Protein AF-A0AAD9MNB5-F1 (afdb_monomer)

Nearest PDB structures (foldseek):
  3zo6-assembly1_B  TM=5.758E-01  e=4.917E+00  Alkalihalophilus pseudofirmus OF4
  7tkg-assembly1_5  TM=5.532E-01  e=5.211E+00  Saccharomyces cere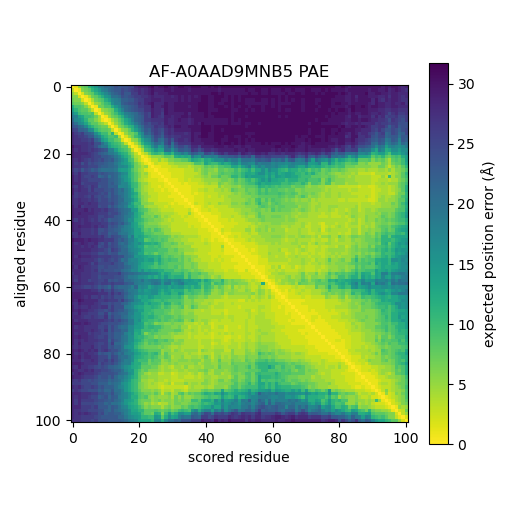visiae
  7aqq-assembly1_f  TM=4.540E-01  e=6.964E+00  Arabidopsis thaliana

Foldseek 3Di:
DDDDDDDDDDDDDDDDDPPVDFDDLCLLVCQCVVLLVVQLVVQLVVLQVVLVVVCVVVVDDPVVSVVSNVVSNVVSVVRSVVVSVVSCVVSVNVSNVVPVD

Sequence (101 aa):
METNNGVGRRPSHGRRGARCAGPPLWFCLACPLVLGMAAPWIFNWGLTTAAELLCEHLKLPDDECLDLWWGAFALALILSLASAIPIVYICKLPSCGNRGH

Secondary structure (DSSP, 8-state):
--------PPP----------PSPHHHHHHHHHHHHHHHHHHHHHHHHHHHHHHHHHHT--HHHHHHHHHHHHHHHHHHHHHTHHHHHHHTTHHHHHTT--

Structure (mmCIF, N/CA/C/O backbone):
data_AF-A0AAD9MNB5-F1
#
_entry.id   AF-A0AAD9MNB5-F1
#
loop_
_atom_site.group_PDB
_atom_site.id
_atom_site.type_symbol
_atom_site.label_atom_id
_atom_site.label_alt_id
_atom_site.label_comp_id
_atom_site.label_asym_id
_atom_site.label_entity_id
_ato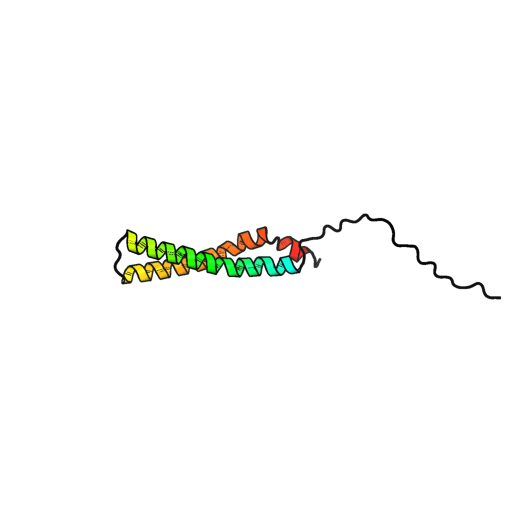m_site.label_seq_id
_atom_site.pdbx_PDB_ins_code
_atom_site.Cartn_x
_atom_site.Cartn_y
_atom_site.Cartn_z
_atom_site.occupancy
_atom_site.B_iso_or_equiv
_atom_site.auth_seq_id
_atom_site.auth_comp_id
_atom_site.auth_asym_id
_atom_site.auth_atom_id
_atom_site.pdbx_PDB_model_num
ATOM 1 N N . MET A 1 1 ? 23.844 -0.609 -75.049 1.00 38.97 1 MET A N 1
ATOM 2 C CA . MET A 1 1 ? 23.544 -1.979 -74.587 1.00 38.97 1 MET A CA 1
ATOM 3 C C . MET A 1 1 ? 23.677 -1.986 -73.075 1.00 38.97 1 MET A C 1
ATOM 5 O O . MET A 1 1 ? 24.788 -1.940 -72.565 1.00 38.97 1 MET A O 1
ATOM 9 N N . GLU A 1 2 ? 22.533 -1.888 -72.396 1.00 42.03 2 GLU A N 1
ATOM 10 C CA . GLU A 1 2 ? 22.379 -1.878 -70.937 1.00 42.03 2 GLU A CA 1
ATOM 11 C C . GLU A 1 2 ? 22.849 -3.178 -70.275 1.00 42.03 2 GLU A C 1
ATOM 13 O O . GLU A 1 2 ? 22.484 -4.270 -70.706 1.00 42.03 2 GLU A O 1
ATOM 18 N N . THR A 1 3 ? 23.538 -3.059 -69.138 1.00 47.66 3 THR A N 1
ATOM 19 C CA . THR A 1 3 ? 23.622 -4.138 -68.145 1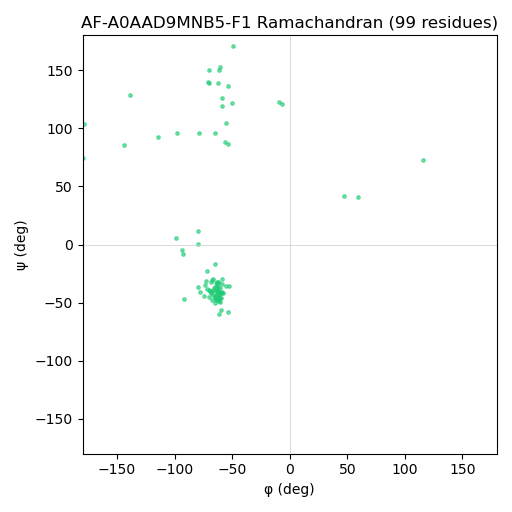.00 47.66 3 THR A CA 1
ATOM 20 C C . THR A 1 3 ? 22.931 -3.700 -66.857 1.00 47.66 3 THR A C 1
ATOM 22 O O . THR A 1 3 ? 23.497 -3.026 -66.002 1.00 47.66 3 THR A O 1
ATOM 25 N N . ASN A 1 4 ? 21.651 -4.067 -66.823 1.00 52.75 4 ASN A N 1
ATOM 26 C CA . ASN A 1 4 ? 20.693 -4.194 -65.731 1.00 52.75 4 ASN A CA 1
ATOM 27 C C . ASN A 1 4 ? 21.203 -4.082 -64.279 1.00 52.75 4 ASN A C 1
ATOM 29 O O . ASN A 1 4 ? 21.955 -4.918 -63.779 1.00 52.75 4 ASN A O 1
ATOM 33 N N . ASN A 1 5 ? 20.608 -3.110 -63.581 1.00 55.44 5 ASN A N 1
ATOM 34 C CA . ASN A 1 5 ? 20.402 -3.082 -62.136 1.00 55.44 5 ASN A CA 1
ATOM 35 C C . ASN A 1 5 ? 19.571 -4.297 -61.691 1.00 55.44 5 ASN A C 1
ATOM 37 O O . ASN A 1 5 ? 18.459 -4.497 -62.173 1.00 55.44 5 ASN A O 1
ATOM 41 N N . GLY A 1 6 ? 20.073 -5.067 -60.726 1.00 52.38 6 GLY A N 1
ATOM 42 C CA . GLY A 1 6 ? 19.375 -6.226 -60.172 1.00 52.38 6 GLY A CA 1
ATOM 43 C C . GLY A 1 6 ? 19.641 -6.380 -58.682 1.00 52.38 6 GLY A C 1
ATOM 44 O O . GLY A 1 6 ? 20.533 -7.111 -58.267 1.00 52.38 6 GLY A O 1
ATOM 45 N N . VAL A 1 7 ? 18.850 -5.670 -57.878 1.00 57.81 7 VAL A N 1
ATOM 46 C CA . VAL A 1 7 ? 18.736 -5.812 -56.422 1.00 57.81 7 VAL A CA 1
ATOM 47 C C . VAL A 1 7 ? 18.391 -7.264 -56.061 1.00 57.81 7 VAL A C 1
ATOM 49 O O . VAL A 1 7 ? 17.249 -7.695 -56.197 1.00 57.81 7 VAL A O 1
ATOM 52 N N . GLY A 1 8 ? 19.374 -8.019 -55.565 1.00 50.03 8 GLY A N 1
ATOM 53 C CA . GLY A 1 8 ? 19.183 -9.344 -54.973 1.00 50.03 8 GLY A CA 1
ATOM 54 C C . GLY A 1 8 ? 19.121 -9.263 -53.447 1.00 50.03 8 GLY A C 1
ATOM 55 O O . GLY A 1 8 ? 20.156 -9.245 -52.782 1.00 50.03 8 GLY A O 1
ATOM 56 N N . ARG A 1 9 ? 17.907 -9.213 -52.880 1.00 54.44 9 ARG A N 1
ATOM 57 C CA . ARG A 1 9 ? 17.663 -9.344 -51.431 1.00 54.44 9 ARG A CA 1
ATOM 58 C C . ARG A 1 9 ? 18.208 -10.690 -50.945 1.00 54.44 9 ARG A C 1
ATOM 60 O O . ARG A 1 9 ? 17.718 -11.733 -51.373 1.00 54.44 9 ARG A O 1
ATOM 67 N N . ARG A 1 10 ? 19.176 -10.685 -50.022 1.00 57.97 10 ARG A N 1
ATOM 68 C CA . ARG A 1 10 ? 19.545 -11.914 -49.307 1.00 57.97 10 ARG A CA 1
ATOM 69 C C . ARG A 1 10 ? 18.438 -12.307 -48.318 1.00 57.97 10 ARG A C 1
ATOM 71 O O . ARG A 1 10 ? 17.886 -11.428 -47.653 1.00 57.97 10 ARG A O 1
ATOM 78 N N . PRO A 1 11 ? 18.129 -13.610 -48.208 1.00 46.12 11 PRO A N 1
ATOM 79 C CA . PRO A 1 11 ? 17.109 -14.124 -47.312 1.00 46.12 11 PRO A CA 1
ATOM 80 C C . PRO A 1 11 ? 17.547 -14.001 -45.851 1.00 46.12 11 PRO A C 1
ATOM 82 O O . PRO A 1 11 ? 18.693 -14.254 -45.477 1.00 46.12 11 PRO A O 1
ATOM 85 N N . SER A 1 12 ? 16.582 -13.619 -45.027 1.00 65.12 12 SER A N 1
ATOM 86 C CA . SER A 1 12 ? 16.610 -13.563 -43.574 1.00 65.12 12 SER A CA 1
ATOM 87 C C . SER A 1 12 ? 16.747 -14.969 -42.976 1.00 65.12 12 SER A C 1
ATOM 89 O O . SER A 1 12 ? 15.762 -15.679 -42.773 1.00 65.12 12 SER A O 1
ATOM 91 N N . HIS A 1 13 ? 17.974 -15.375 -42.648 1.00 49.69 13 HIS A N 1
ATOM 92 C CA . HIS A 1 13 ? 18.240 -16.597 -41.889 1.00 49.69 13 HIS A CA 1
ATOM 93 C C . HIS A 1 13 ? 19.341 -16.403 -40.849 1.00 49.69 13 HIS A C 1
ATOM 95 O O . HIS A 1 13 ? 20.453 -16.000 -41.168 1.00 49.69 13 HIS A O 1
ATOM 101 N N . GLY A 1 14 ? 19.025 -16.790 -39.610 1.00 43.53 14 GLY A N 1
ATOM 102 C CA . GLY A 1 14 ? 20.043 -17.216 -38.651 1.00 43.53 14 GLY A CA 1
ATOM 103 C C . GLY A 1 14 ? 20.196 -16.344 -37.414 1.00 43.53 14 GLY A C 1
ATOM 104 O O . GLY A 1 14 ? 21.193 -15.656 -37.252 1.00 43.53 14 GLY A O 1
ATOM 105 N N . ARG A 1 15 ? 19.208 -16.447 -36.517 1.00 66.31 15 ARG A N 1
ATOM 106 C CA . ARG A 1 15 ? 19.304 -16.300 -35.053 1.00 66.31 15 ARG A CA 1
ATOM 107 C C . ARG A 1 15 ? 20.741 -16.158 -34.511 1.00 66.31 15 ARG A C 1
ATOM 109 O O . ARG A 1 15 ? 21.511 -17.115 -34.579 1.00 66.31 15 ARG A O 1
ATOM 116 N N . ARG A 1 16 ? 21.023 -15.048 -33.823 1.00 52.94 16 ARG A N 1
ATOM 117 C CA . ARG A 1 16 ? 21.621 -15.030 -32.471 1.00 52.94 16 ARG A CA 1
ATOM 118 C C . ARG A 1 16 ? 21.776 -13.592 -31.992 1.00 52.94 16 ARG A C 1
ATOM 120 O O . ARG A 1 16 ? 22.652 -12.852 -32.405 1.00 52.94 16 ARG A O 1
ATOM 127 N N . GLY A 1 17 ? 20.869 -13.234 -31.105 1.00 38.66 17 GLY A N 1
ATOM 128 C CA . GLY A 1 17 ? 20.846 -11.980 -30.389 1.00 38.66 17 GLY A CA 1
ATOM 129 C C . GLY A 1 17 ? 19.627 -12.052 -29.504 1.00 38.66 17 GLY A C 1
ATOM 130 O O . GLY A 1 17 ? 18.594 -11.470 -29.825 1.00 38.66 17 GLY A O 1
ATOM 131 N N . ALA A 1 18 ? 19.715 -12.840 -28.432 1.00 48.22 18 ALA A N 1
ATOM 132 C CA . ALA A 1 18 ? 18.909 -12.559 -27.263 1.00 48.22 18 ALA A CA 1
ATOM 133 C C . ALA A 1 18 ? 19.270 -11.122 -26.873 1.00 48.22 18 ALA A C 1
ATOM 135 O O . ALA A 1 18 ? 20.224 -10.888 -26.139 1.00 48.22 18 ALA A O 1
ATOM 136 N N . ARG A 1 19 ? 18.563 -10.134 -27.444 1.00 48.12 19 ARG A N 1
ATOM 137 C CA . ARG A 1 19 ? 18.433 -8.839 -26.791 1.00 48.12 19 ARG A CA 1
ATOM 138 C C . ARG A 1 19 ? 18.006 -9.220 -25.389 1.00 48.12 19 ARG A C 1
ATOM 140 O O . ARG A 1 19 ? 17.024 -9.949 -25.268 1.00 48.12 19 ARG A O 1
ATOM 147 N N . CYS A 1 20 ? 18.766 -8.822 -24.377 1.00 56.12 20 CYS A N 1
ATOM 148 C CA . CYS A 1 20 ? 18.328 -8.862 -22.993 1.00 56.12 20 CYS A CA 1
ATOM 149 C C . CYS A 1 20 ? 16.992 -8.114 -22.940 1.00 56.12 20 CYS A C 1
ATOM 151 O O . CYS A 1 20 ? 16.938 -6.892 -22.813 1.00 56.12 20 CYS A O 1
ATOM 153 N N . ALA A 1 21 ? 15.903 -8.827 -23.211 1.00 59.62 21 ALA A N 1
ATOM 154 C CA . ALA A 1 21 ? 14.597 -8.253 -23.395 1.00 59.62 21 ALA A CA 1
ATOM 155 C C . ALA A 1 21 ? 14.127 -7.982 -21.980 1.00 59.62 21 ALA A C 1
ATOM 157 O O . ALA A 1 21 ? 13.691 -8.891 -21.282 1.00 59.62 21 ALA A O 1
ATOM 158 N N . GLY A 1 22 ? 14.323 -6.743 -21.523 1.00 62.97 22 GLY A N 1
ATOM 159 C CA . GLY A 1 22 ? 13.797 -6.310 -20.232 1.00 62.97 22 GLY A CA 1
ATOM 160 C C . GLY A 1 22 ? 12.302 -6.653 -20.057 1.00 62.97 22 GLY A C 1
ATOM 161 O O . GLY A 1 22 ? 11.616 -7.050 -21.010 1.00 62.97 22 GLY A O 1
ATOM 162 N N . PRO A 1 23 ? 11.751 -6.471 -18.853 1.00 72.38 23 PRO A N 1
ATOM 163 C CA . PRO A 1 23 ? 10.321 -6.663 -18.621 1.00 72.38 23 PRO A CA 1
ATOM 164 C C . PRO A 1 23 ? 9.501 -5.826 -19.615 1.00 72.38 23 PRO A C 1
ATOM 166 O O . PRO A 1 23 ? 9.886 -4.697 -19.906 1.00 72.38 23 PRO A O 1
ATOM 169 N N . PRO A 1 24 ? 8.427 -6.353 -20.217 1.00 81.31 24 PRO A N 1
ATOM 170 C CA . PRO A 1 24 ? 7.680 -5.634 -21.245 1.00 81.31 24 PRO A CA 1
ATOM 171 C C . PRO A 1 24 ? 7.078 -4.322 -20.714 1.00 81.31 24 PRO A C 1
ATOM 173 O O . PRO A 1 24 ? 6.758 -4.209 -19.536 1.00 81.31 24 PRO A O 1
ATOM 176 N N . LEU A 1 25 ? 6.926 -3.311 -21.574 1.00 79.50 25 LEU A N 1
ATOM 177 C CA . LEU A 1 25 ? 6.564 -1.950 -21.139 1.00 79.50 25 LEU A CA 1
ATOM 178 C C . LEU A 1 25 ? 5.177 -1.885 -20.470 1.00 79.50 25 LEU A C 1
ATOM 180 O O . LEU A 1 25 ? 4.993 -1.142 -19.511 1.00 79.50 25 LEU A O 1
ATOM 184 N N . TRP A 1 26 ? 4.236 -2.736 -20.898 1.00 81.75 26 TRP A N 1
ATOM 185 C CA . TRP A 1 26 ? 2.942 -2.882 -20.223 1.00 81.75 26 TRP A CA 1
ATOM 186 C C . TRP A 1 26 ? 3.091 -3.411 -18.793 1.00 81.75 26 TRP A C 1
ATOM 188 O O . TRP A 1 26 ? 2.357 -2.984 -17.914 1.00 81.75 26 TRP A O 1
ATOM 198 N N . PHE A 1 27 ? 4.057 -4.298 -18.534 1.00 84.94 27 PHE A N 1
ATOM 199 C CA . PHE A 1 27 ? 4.318 -4.821 -17.194 1.00 84.94 27 PHE A CA 1
ATOM 200 C C . PHE A 1 27 ? 4.893 -3.732 -16.286 1.00 84.94 27 PHE A C 1
ATOM 202 O O . PHE A 1 27 ? 4.467 -3.605 -15.144 1.00 84.94 27 PHE A O 1
ATOM 209 N N . CYS A 1 28 ? 5.790 -2.896 -16.816 1.00 83.50 28 CYS A N 1
ATOM 210 C CA . CYS A 1 28 ? 6.367 -1.758 -16.098 1.00 83.50 28 CYS A CA 1
ATOM 211 C C . CYS A 1 28 ? 5.318 -0.743 -15.615 1.00 83.50 28 CYS A C 1
ATOM 213 O O . CYS A 1 28 ? 5.538 -0.087 -14.603 1.00 83.50 28 CYS A O 1
ATOM 215 N N . LEU A 1 29 ? 4.192 -0.617 -16.325 1.00 84.81 29 LEU A N 1
ATOM 216 C CA . LEU A 1 29 ? 3.076 0.255 -15.944 1.00 84.81 29 LEU A CA 1
ATOM 217 C C . LEU A 1 29 ? 2.037 -0.482 -15.094 1.00 84.81 29 LEU A C 1
ATOM 219 O O . LEU A 1 29 ? 1.621 0.016 -14.053 1.00 84.81 29 LEU A O 1
ATOM 223 N N . ALA A 1 30 ? 1.634 -1.682 -15.513 1.00 88.81 30 ALA A N 1
ATOM 224 C CA . ALA A 1 30 ? 0.569 -2.433 -14.860 1.00 88.81 30 ALA A CA 1
ATOM 225 C C . ALA A 1 30 ? 0.972 -2.924 -13.467 1.00 88.81 30 ALA A C 1
ATOM 227 O O . ALA A 1 30 ? 0.169 -2.855 -12.544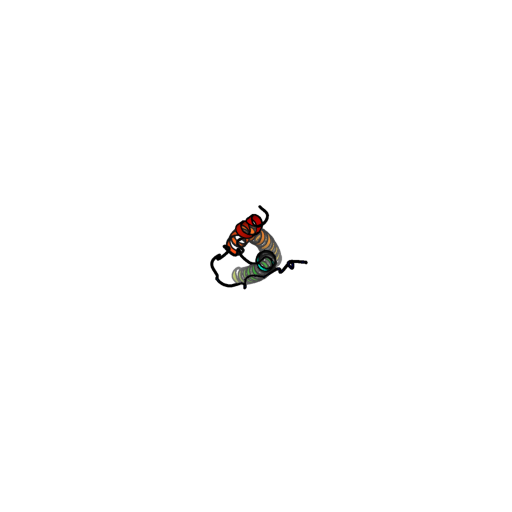 1.00 88.81 30 ALA A O 1
ATOM 228 N N . CYS A 1 31 ? 2.210 -3.392 -13.295 1.00 88.62 31 CYS A N 1
ATOM 229 C CA . CYS A 1 31 ? 2.674 -3.953 -12.031 1.00 88.62 31 CYS A CA 1
ATOM 230 C C . CYS A 1 31 ? 2.595 -2.945 -10.867 1.00 88.62 31 CYS A C 1
ATOM 232 O O . CYS A 1 31 ? 1.884 -3.234 -9.901 1.00 88.62 31 CYS A O 1
ATOM 234 N N . PRO A 1 32 ? 3.226 -1.751 -10.933 1.00 87.44 32 PRO A N 1
ATOM 235 C CA . PRO A 1 32 ? 3.127 -0.787 -9.839 1.00 87.44 32 PRO A CA 1
ATOM 236 C C . PRO A 1 32 ? 1.712 -0.230 -9.662 1.00 87.44 32 PRO A C 1
ATOM 238 O O . PRO A 1 32 ? 1.331 0.078 -8.539 1.00 87.44 32 PRO A O 1
ATOM 241 N N . LEU A 1 33 ? 0.918 -0.133 -10.733 1.00 88.56 33 LEU A N 1
ATOM 242 C CA . LEU A 1 33 ? -0.450 0.383 -10.658 1.00 88.56 33 LEU A CA 1
ATOM 243 C C . LEU A 1 33 ? -1.391 -0.590 -9.935 1.00 88.56 33 LEU A C 1
ATOM 245 O O . LEU A 1 33 ? -2.131 -0.185 -9.042 1.00 88.56 33 LEU A O 1
ATOM 249 N N . VAL A 1 34 ? -1.320 -1.881 -10.269 1.00 89.62 34 VAL A N 1
ATOM 250 C CA . VAL A 1 34 ? -2.125 -2.923 -9.617 1.00 89.62 34 VAL A CA 1
ATOM 251 C C . VAL A 1 34 ? -1.695 -3.102 -8.167 1.00 89.62 34 VAL A C 1
ATOM 253 O O . VAL A 1 34 ? -2.546 -3.102 -7.285 1.00 89.62 34 VAL A O 1
ATOM 256 N N . LEU A 1 35 ? -0.391 -3.209 -7.897 1.00 87.19 35 LEU A N 1
ATOM 257 C CA . LEU A 1 35 ? 0.103 -3.354 -6.526 1.00 87.19 35 LEU A CA 1
ATOM 258 C C . LEU A 1 35 ? -0.165 -2.102 -5.683 1.00 87.19 35 LEU A C 1
ATOM 260 O O . LEU A 1 35 ? -0.531 -2.226 -4.519 1.00 87.19 35 LEU A O 1
ATOM 264 N N . GLY A 1 36 ? -0.043 -0.913 -6.275 1.00 85.62 36 GLY A N 1
ATOM 265 C CA . GLY A 1 36 ? -0.352 0.355 -5.620 1.00 85.62 36 GLY A CA 1
ATOM 266 C C . GLY A 1 36 ? -1.839 0.542 -5.317 1.00 85.62 36 GLY A C 1
ATOM 267 O O . GLY A 1 36 ? -2.162 1.169 -4.317 1.00 85.62 36 GLY A O 1
ATOM 268 N N . MET A 1 37 ? -2.747 -0.022 -6.123 1.00 87.31 37 MET A N 1
ATOM 269 C CA . MET A 1 37 ? -4.182 -0.068 -5.799 1.00 87.31 37 MET A CA 1
ATOM 270 C C . MET A 1 37 ? -4.528 -1.180 -4.804 1.00 87.31 37 MET A C 1
ATOM 272 O O . MET A 1 37 ? -5.384 -0.990 -3.942 1.00 87.31 37 MET A O 1
ATOM 276 N N . ALA A 1 38 ? -3.865 -2.332 -4.901 1.00 89.06 38 ALA A N 1
ATOM 277 C CA . ALA A 1 38 ? -4.123 -3.470 -4.028 1.00 89.06 38 ALA A CA 1
ATOM 278 C C . ALA A 1 38 ? -3.657 -3.211 -2.590 1.00 89.06 38 ALA A C 1
ATOM 280 O O . ALA A 1 38 ? -4.361 -3.578 -1.655 1.00 89.06 38 ALA A O 1
ATOM 281 N N . ALA A 1 39 ? -2.506 -2.559 -2.403 1.00 87.06 39 ALA A N 1
ATOM 282 C CA . ALA A 1 39 ? -1.938 -2.271 -1.089 1.00 87.06 39 ALA A CA 1
ATOM 283 C C . ALA A 1 39 ? -2.909 -1.536 -0.142 1.00 87.06 39 ALA A C 1
ATOM 285 O O . ALA A 1 39 ? -3.223 -2.095 0.910 1.00 87.06 39 ALA A O 1
ATOM 286 N N . PRO A 1 40 ? -3.454 -0.349 -0.477 1.00 83.94 40 PRO A N 1
ATOM 287 C CA . PRO A 1 40 ? -4.373 0.352 0.411 1.00 83.94 40 PRO A CA 1
ATOM 288 C C . PRO A 1 40 ? -5.661 -0.438 0.633 1.00 83.94 40 PRO A C 1
ATOM 290 O O . PRO A 1 40 ? -6.194 -0.394 1.736 1.00 83.94 40 PRO A O 1
ATOM 293 N N . TRP A 1 41 ? -6.139 -1.191 -0.363 1.00 87.94 41 TRP A N 1
ATOM 294 C CA . TRP A 1 41 ? -7.334 -2.019 -0.207 1.00 87.94 41 TRP A CA 1
ATOM 295 C C . TRP A 1 41 ? -7.109 -3.139 0.815 1.00 87.94 41 TRP A C 1
ATOM 297 O O . TRP A 1 41 ? -7.867 -3.254 1.773 1.00 87.94 41 TRP A O 1
ATOM 307 N N . ILE A 1 42 ? -6.017 -3.895 0.671 1.00 90.56 42 ILE A N 1
ATOM 308 C CA . ILE A 1 42 ? -5.642 -4.993 1.573 1.00 90.56 42 ILE A CA 1
ATOM 309 C C . ILE A 1 42 ? -5.364 -4.472 2.983 1.00 90.56 42 ILE A C 1
ATOM 311 O O . ILE A 1 42 ? -5.847 -5.056 3.951 1.00 90.56 42 ILE A O 1
ATOM 315 N N . PHE A 1 43 ? -4.606 -3.380 3.115 1.00 89.56 43 PHE A N 1
ATOM 316 C CA . PHE A 1 43 ? -4.275 -2.832 4.427 1.00 89.56 43 PHE A CA 1
ATOM 317 C C . PHE A 1 43 ? -5.500 -2.276 5.142 1.00 89.56 43 PHE A C 1
ATOM 319 O O . PHE A 1 43 ? -5.663 -2.572 6.319 1.00 89.56 43 PHE A O 1
ATOM 326 N N . ASN A 1 44 ? -6.379 -1.540 4.454 1.00 88.38 44 ASN A N 1
ATOM 327 C CA . ASN A 1 44 ? -7.614 -1.055 5.070 1.00 88.38 44 ASN A CA 1
ATOM 328 C C . ASN A 1 44 ? -8.493 -2.216 5.532 1.00 88.38 44 ASN A C 1
ATOM 330 O O . ASN A 1 44 ? -8.902 -2.237 6.684 1.00 88.38 44 ASN A O 1
ATOM 334 N N . TRP A 1 45 ? -8.720 -3.219 4.682 1.00 90.06 45 TRP A N 1
ATOM 335 C CA . TRP A 1 45 ? -9.531 -4.376 5.065 1.00 90.06 45 TRP A CA 1
ATOM 336 C C . TRP A 1 45 ? -8.935 -5.124 6.263 1.00 90.06 45 TRP A C 1
ATOM 338 O O . TRP A 1 45 ? -9.620 -5.361 7.256 1.00 90.06 45 TRP A O 1
ATOM 348 N N . GLY A 1 46 ? -7.640 -5.441 6.207 1.00 90.38 46 GLY A N 1
ATOM 349 C CA . GLY A 1 46 ? -6.961 -6.168 7.277 1.00 90.38 46 GLY A CA 1
ATOM 350 C C . GLY A 1 46 ? -6.951 -5.398 8.597 1.00 90.38 46 GLY A C 1
ATOM 351 O O . GLY A 1 46 ? -7.280 -5.959 9.637 1.00 90.38 46 GLY A O 1
ATOM 352 N N . LEU A 1 47 ? -6.630 -4.105 8.567 1.00 88.69 47 LEU A N 1
ATOM 353 C CA . LEU A 1 47 ? -6.540 -3.286 9.775 1.00 88.69 47 LEU A CA 1
ATOM 354 C C . LEU A 1 47 ? -7.912 -2.950 10.364 1.00 88.69 47 LEU A C 1
ATOM 356 O O . LEU A 1 47 ? -8.034 -2.944 11.584 1.00 88.69 47 LEU A O 1
ATOM 360 N N . THR A 1 48 ? -8.950 -2.751 9.545 1.00 87.25 48 THR A N 1
ATOM 361 C CA . THR A 1 48 ? -10.325 -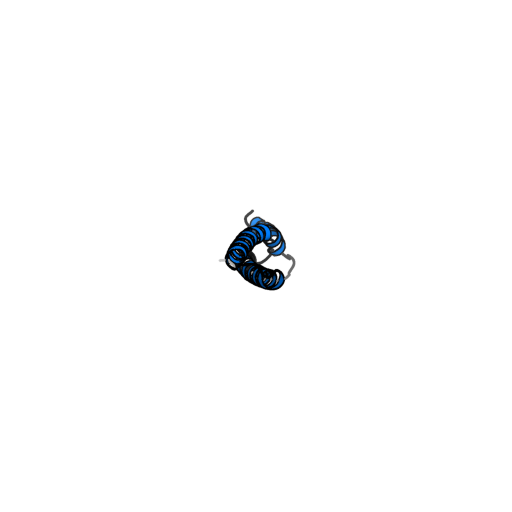2.584 10.041 1.00 87.25 48 THR A CA 1
ATOM 362 C C . THR A 1 48 ? -10.815 -3.850 10.737 1.00 87.25 48 THR A C 1
ATOM 364 O O . THR A 1 48 ? -11.265 -3.770 11.874 1.00 87.25 48 THR A O 1
ATOM 367 N N . THR A 1 49 ? -10.639 -5.028 10.125 1.00 90.25 49 THR A N 1
ATOM 368 C CA . THR A 1 49 ? -11.021 -6.294 10.783 1.00 90.25 49 THR A CA 1
ATOM 369 C C . TH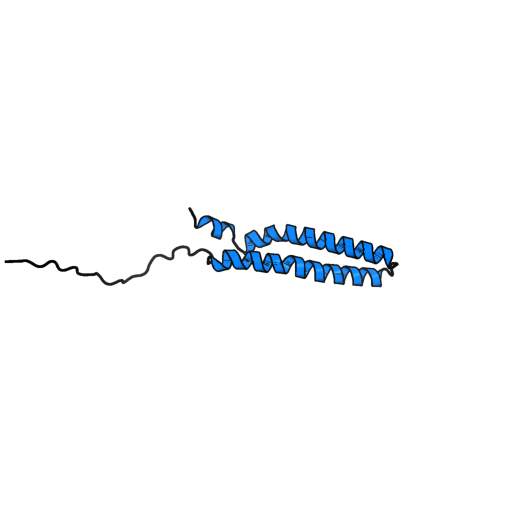R A 1 49 ? -10.228 -6.546 12.065 1.00 90.25 49 THR A C 1
ATOM 371 O O . THR A 1 49 ? -10.783 -7.020 13.053 1.00 90.25 49 THR A O 1
ATOM 374 N N . ALA A 1 50 ? -8.938 -6.195 12.084 1.00 89.50 50 ALA A N 1
ATOM 375 C CA . ALA A 1 50 ? -8.114 -6.305 13.280 1.00 89.50 50 ALA A CA 1
ATOM 376 C C . ALA A 1 50 ? -8.575 -5.345 14.386 1.00 89.50 50 ALA A C 1
ATOM 378 O O . ALA A 1 50 ? -8.574 -5.738 15.549 1.00 89.50 50 ALA A O 1
ATOM 379 N N . ALA A 1 51 ? -8.982 -4.120 14.037 1.00 88.62 51 ALA A N 1
ATOM 380 C CA . ALA A 1 51 ? -9.514 -3.144 14.984 1.00 88.62 51 ALA A CA 1
ATOM 381 C C . ALA A 1 51 ? -10.832 -3.628 15.605 1.00 88.62 51 ALA A C 1
ATOM 383 O O . ALA A 1 51 ? -10.962 -3.602 16.824 1.00 88.62 51 ALA A O 1
ATOM 384 N N . GLU A 1 52 ? -11.758 -4.149 14.797 1.00 86.88 52 GLU A N 1
ATOM 385 C CA . GLU A 1 52 ? -13.027 -4.716 15.277 1.00 86.88 52 GLU A CA 1
ATOM 386 C C . GLU A 1 52 ? -12.797 -5.899 16.229 1.00 86.88 52 GLU A C 1
ATOM 388 O O . GLU A 1 52 ? -13.350 -5.932 17.329 1.00 86.88 52 GLU A O 1
ATOM 393 N N . LEU A 1 53 ? -11.905 -6.824 15.853 1.00 91.00 53 LEU A N 1
ATOM 394 C CA . LEU A 1 53 ? -11.500 -7.945 16.707 1.00 91.00 53 LEU A CA 1
ATOM 395 C C . LEU A 1 53 ? -10.900 -7.470 18.034 1.00 91.00 53 LEU A C 1
ATOM 397 O O . LEU A 1 53 ? -11.181 -8.055 19.080 1.00 91.00 53 LEU A O 1
ATOM 401 N N . LEU A 1 54 ? -10.080 -6.416 18.014 1.00 89.56 54 LEU A N 1
ATOM 402 C CA . LEU A 1 54 ? -9.498 -5.850 19.229 1.00 89.56 54 LEU A CA 1
ATOM 403 C C . LEU A 1 54 ? -10.561 -5.188 20.112 1.00 89.56 54 LEU A C 1
ATOM 405 O O . LEU A 1 54 ? -10.529 -5.379 21.328 1.00 89.56 54 LEU A O 1
ATOM 409 N N . CYS A 1 55 ? -11.507 -4.456 19.518 1.00 90.56 55 CYS A N 1
ATOM 410 C CA . CYS A 1 55 ? -12.596 -3.818 20.251 1.00 90.56 55 CYS A CA 1
ATOM 411 C C . CYS A 1 55 ? -13.482 -4.849 20.960 1.00 90.56 55 CYS A C 1
ATOM 413 O O . CYS A 1 55 ? -13.757 -4.691 22.151 1.00 90.56 55 CYS A O 1
ATOM 415 N N . GLU A 1 56 ? -13.868 -5.938 20.282 1.00 90.50 56 GLU A N 1
ATOM 416 C CA . GLU A 1 56 ? -14.624 -7.024 20.920 1.00 90.50 56 GLU A CA 1
ATOM 417 C C . GLU A 1 56 ? -13.816 -7.711 22.026 1.00 90.50 56 GLU A C 1
ATOM 419 O O . GLU A 1 56 ? -14.355 -8.019 23.092 1.00 90.50 56 GLU A O 1
ATOM 424 N N . HIS A 1 57 ? -12.519 -7.943 21.799 1.00 93.06 57 HIS A N 1
ATOM 425 C CA . HIS A 1 57 ? -11.697 -8.704 22.735 1.00 93.06 57 HIS A CA 1
ATOM 426 C C . HIS A 1 57 ? -11.393 -7.937 24.026 1.00 93.06 57 HIS A C 1
ATOM 428 O O . HIS A 1 57 ? -11.396 -8.527 25.108 1.00 93.06 57 HIS A O 1
ATOM 434 N N . LEU A 1 58 ? -11.157 -6.628 23.930 1.00 89.12 58 LEU A N 1
ATOM 435 C CA . LEU A 1 58 ? -10.886 -5.774 25.086 1.00 89.12 58 LEU A CA 1
ATOM 436 C C . LEU A 1 58 ? -12.149 -5.100 25.648 1.00 89.12 58 LEU A C 1
ATOM 438 O O . LEU A 1 58 ? -12.069 -4.482 26.709 1.00 89.12 58 LEU A O 1
ATOM 442 N N . LYS A 1 59 ? -13.315 -5.268 25.004 1.00 89.69 59 LYS A N 1
ATOM 443 C CA . LYS A 1 59 ? -14.610 -4.772 25.495 1.00 89.69 59 LYS A CA 1
ATOM 444 C C . LYS A 1 59 ? -14.618 -3.246 25.686 1.00 89.69 59 LYS A C 1
ATOM 446 O O . LYS A 1 59 ? -15.126 -2.746 26.690 1.00 89.69 59 LYS A O 1
ATOM 451 N N . LEU A 1 60 ? -14.002 -2.529 24.741 1.00 87.25 60 LEU A N 1
ATOM 452 C CA . LEU A 1 60 ? -13.863 -1.074 24.819 1.00 87.25 60 LEU A CA 1
ATOM 453 C C . LEU A 1 60 ? -15.216 -0.373 24.630 1.00 87.25 60 LEU A C 1
ATOM 455 O O . LEU A 1 60 ? -16.073 -0.884 23.904 1.00 87.25 60 LEU A O 1
ATOM 459 N N . PRO A 1 61 ? -15.396 0.808 25.245 1.00 88.62 61 PRO A N 1
ATOM 460 C CA . PRO A 1 61 ? -16.470 1.724 24.883 1.00 88.62 61 PRO A CA 1
ATOM 461 C C . PRO A 1 61 ? -1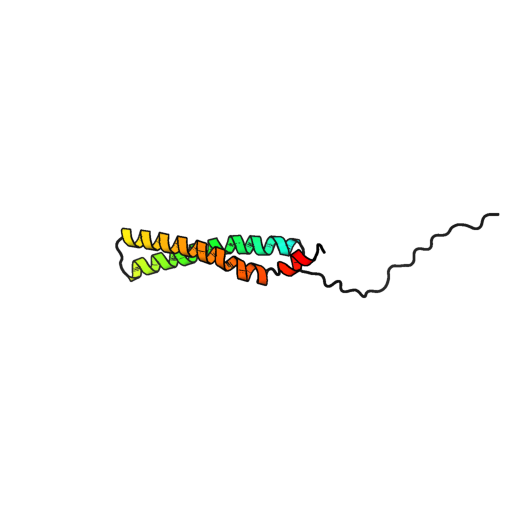6.348 2.177 23.417 1.00 88.62 61 PRO A C 1
ATOM 463 O O . PRO A 1 61 ? -15.252 2.232 22.851 1.00 88.62 61 PRO A O 1
ATOM 466 N N . ASP A 1 62 ? -17.488 2.519 22.810 1.00 87.69 62 ASP A N 1
ATOM 467 C CA . ASP A 1 62 ? -17.594 2.875 21.388 1.00 87.69 62 ASP A CA 1
ATOM 468 C C . ASP A 1 62 ? -16.658 4.026 20.981 1.00 87.69 62 ASP A C 1
ATOM 470 O O . ASP A 1 62 ? -16.086 4.004 19.890 1.00 87.69 62 ASP A O 1
ATOM 474 N N . ASP A 1 63 ? -16.457 5.001 21.872 1.00 89.81 63 ASP A N 1
ATOM 475 C CA . ASP A 1 63 ? -15.629 6.187 21.627 1.00 89.81 63 ASP A CA 1
ATOM 476 C C . ASP A 1 63 ? -14.164 5.802 21.359 1.00 89.81 63 ASP A C 1
ATOM 478 O O . ASP A 1 63 ? -13.561 6.220 20.370 1.00 89.81 63 ASP A O 1
ATOM 482 N N . GLU A 1 64 ? -13.608 4.938 22.211 1.00 89.69 64 GLU A N 1
ATOM 483 C CA . GLU A 1 64 ? -12.223 4.479 22.097 1.00 89.69 64 GLU A CA 1
ATOM 484 C C . GLU A 1 64 ? -12.045 3.505 20.926 1.00 89.69 64 GLU A C 1
ATOM 486 O O . GLU A 1 64 ? -10.987 3.473 20.291 1.00 89.69 64 GLU A O 1
ATOM 491 N N . CYS A 1 65 ? -13.081 2.727 20.595 1.00 90.56 65 CYS A N 1
ATOM 492 C CA . CYS A 1 65 ? -13.055 1.868 19.414 1.00 90.56 65 CYS A CA 1
ATOM 493 C C . CYS A 1 65 ? -12.985 2.692 18.117 1.00 90.56 65 CYS A C 1
ATOM 495 O O . CYS A 1 65 ? -12.274 2.327 17.176 1.00 90.56 65 CYS A O 1
ATOM 497 N N . LEU A 1 66 ? -13.668 3.838 18.076 1.00 89.19 66 LEU A N 1
ATOM 498 C CA . LEU A 1 66 ? -13.645 4.755 16.938 1.00 89.19 66 LEU A CA 1
ATOM 499 C C . LEU A 1 66 ? -12.258 5.403 16.768 1.00 89.19 66 LEU A C 1
ATOM 501 O O . LEU A 1 66 ? -11.749 5.480 15.646 1.00 89.19 66 LEU A O 1
ATOM 505 N N . ASP A 1 67 ? -11.598 5.780 17.866 1.00 90.62 67 ASP A N 1
ATOM 506 C CA . ASP A 1 67 ? -10.201 6.238 17.843 1.00 90.62 67 ASP A CA 1
ATOM 507 C C . ASP A 1 67 ? -9.241 5.142 17.354 1.00 90.62 67 ASP A C 1
ATOM 509 O O . ASP A 1 67 ? -8.348 5.404 16.538 1.00 90.62 67 ASP A O 1
ATOM 513 N N . LEU A 1 68 ? -9.444 3.894 17.788 1.00 89.62 68 LEU A N 1
ATOM 514 C CA . LEU A 1 68 ? -8.650 2.753 17.331 1.00 89.62 68 LEU A CA 1
ATOM 515 C C . LEU A 1 68 ? -8.828 2.511 15.826 1.00 89.62 68 LEU A C 1
ATOM 517 O O . LEU A 1 68 ? -7.852 2.244 15.121 1.00 89.62 68 LEU A O 1
ATOM 521 N N . TRP A 1 69 ? -10.053 2.657 15.322 1.00 89.38 69 TRP A N 1
ATOM 522 C CA . TRP A 1 69 ? -10.362 2.560 13.899 1.00 89.38 69 TRP A CA 1
ATOM 523 C C . TRP A 1 69 ? -9.651 3.649 13.081 1.00 89.38 69 TRP A C 1
ATOM 525 O O . TRP A 1 69 ? -9.022 3.343 12.064 1.00 89.38 69 TRP A O 1
ATOM 535 N N . TRP A 1 70 ? -9.649 4.904 13.546 1.00 88.62 70 TRP A N 1
ATOM 536 C CA . TRP A 1 70 ? -8.873 5.981 12.913 1.00 88.62 70 TRP A CA 1
ATOM 537 C C . TRP A 1 70 ? -7.368 5.720 12.953 1.00 88.62 70 TRP A C 1
ATOM 539 O O . TRP A 1 70 ? -6.670 5.960 11.963 1.00 88.62 70 TRP A O 1
ATOM 549 N N . GLY A 1 71 ? -6.863 5.199 14.072 1.00 90.94 71 GLY A N 1
ATOM 550 C CA . GLY A 1 71 ? -5.468 4.793 14.211 1.00 90.94 71 GLY A CA 1
ATOM 551 C C . GLY A 1 71 ? -5.091 3.711 13.199 1.00 90.94 71 GLY A C 1
ATOM 552 O O . GLY A 1 71 ? -4.084 3.837 12.502 1.00 90.94 71 GLY A O 1
ATOM 553 N N . ALA A 1 72 ? -5.936 2.691 13.057 1.00 90.50 72 ALA A N 1
ATOM 554 C CA . ALA A 1 72 ? -5.790 1.613 12.086 1.00 90.50 72 ALA A CA 1
ATOM 555 C C . ALA A 1 72 ? -5.795 2.143 10.639 1.00 90.50 72 ALA A C 1
ATOM 557 O O . ALA A 1 72 ? -4.947 1.751 9.834 1.00 90.50 72 ALA A O 1
ATOM 558 N N . PHE A 1 73 ? -6.671 3.100 10.324 1.00 88.56 73 PHE A N 1
ATOM 559 C CA . PHE A 1 73 ? -6.723 3.760 9.018 1.00 88.56 73 PHE A CA 1
ATOM 560 C C . PHE A 1 73 ? -5.443 4.552 8.708 1.00 88.56 73 PHE A C 1
ATOM 562 O O . PHE A 1 73 ? -4.854 4.415 7.633 1.00 88.56 73 PHE A O 1
ATOM 569 N N . ALA A 1 74 ? -4.960 5.347 9.664 1.00 90.69 74 ALA A N 1
ATOM 570 C CA . ALA A 1 74 ? -3.710 6.086 9.515 1.00 90.69 74 ALA A CA 1
ATOM 571 C C . ALA A 1 74 ? -2.515 5.138 9.304 1.00 90.69 74 ALA A C 1
ATOM 573 O O . ALA A 1 74 ? -1.679 5.366 8.424 1.00 90.69 74 ALA A O 1
ATOM 574 N N . LEU A 1 75 ? -2.465 4.032 10.052 1.00 89.50 75 LEU A N 1
ATOM 575 C CA . LEU A 1 75 ? -1.456 2.984 9.892 1.00 89.50 75 LEU A CA 1
ATOM 576 C C . LEU A 1 75 ? -1.524 2.337 8.504 1.00 89.50 75 LEU A C 1
ATOM 578 O O . LEU A 1 75 ? -0.481 2.120 7.885 1.00 89.50 75 LEU A O 1
ATOM 582 N N . ALA A 1 76 ? -2.730 2.092 7.982 1.00 88.56 76 ALA A N 1
ATOM 583 C CA . ALA A 1 76 ? -2.935 1.543 6.644 1.00 88.56 76 ALA A CA 1
ATOM 584 C C . ALA A 1 76 ? -2.334 2.448 5.559 1.00 88.56 76 ALA A C 1
ATOM 586 O O . ALA A 1 76 ? -1.674 1.956 4.642 1.00 88.56 76 ALA A O 1
ATOM 587 N N . LEU A 1 77 ? -2.497 3.770 5.678 1.00 86.00 77 LEU A N 1
ATOM 588 C CA . LEU A 1 77 ? -1.909 4.735 4.744 1.00 86.00 77 LEU A CA 1
ATOM 589 C C . LEU A 1 77 ? -0.378 4.725 4.795 1.00 86.00 77 LEU A C 1
ATOM 591 O O . LEU A 1 77 ? 0.275 4.705 3.749 1.00 86.00 77 LEU A O 1
ATOM 595 N N . ILE A 1 78 ? 0.204 4.689 5.995 1.00 89.81 78 ILE A N 1
ATOM 596 C CA . ILE A 1 78 ? 1.662 4.646 6.171 1.00 89.81 78 ILE A CA 1
ATOM 597 C C . ILE A 1 78 ? 2.232 3.345 5.598 1.00 89.81 78 ILE A C 1
ATOM 599 O O . ILE A 1 78 ? 3.202 3.378 4.839 1.00 89.81 78 ILE A O 1
ATOM 603 N N . LEU A 1 79 ? 1.614 2.203 5.905 1.00 87.62 79 LEU A N 1
ATOM 604 C CA . LEU A 1 79 ? 2.012 0.899 5.371 1.00 87.62 79 LEU A CA 1
ATOM 605 C C . LEU A 1 79 ? 1.852 0.837 3.849 1.00 87.62 79 LEU A C 1
ATOM 607 O O . LEU A 1 79 ? 2.710 0.279 3.162 1.00 87.62 79 LEU A O 1
ATOM 611 N N . SER A 1 80 ? 0.815 1.476 3.305 1.00 85.94 80 SER A N 1
ATOM 612 C CA . SER A 1 80 ? 0.636 1.620 1.862 1.00 85.94 80 SER A CA 1
ATOM 613 C C . SER A 1 80 ? 1.788 2.403 1.229 1.00 85.94 80 SER A C 1
ATOM 615 O O . SER A 1 80 ? 2.332 1.955 0.219 1.00 85.94 80 SER A O 1
ATOM 617 N N . LEU A 1 81 ? 2.226 3.520 1.821 1.00 85.88 81 LEU A N 1
ATOM 618 C CA . LEU A 1 81 ? 3.411 4.246 1.344 1.00 85.88 81 LEU A CA 1
ATOM 619 C C . LEU A 1 81 ? 4.685 3.402 1.471 1.00 85.88 81 LEU A C 1
ATOM 621 O O . LEU A 1 81 ? 5.480 3.342 0.535 1.00 85.88 81 LEU A O 1
ATOM 625 N N . ALA A 1 82 ? 4.869 2.713 2.597 1.00 87.44 82 ALA A N 1
ATOM 626 C CA . ALA A 1 82 ? 6.026 1.851 2.824 1.00 87.44 82 ALA A CA 1
ATOM 627 C C . ALA A 1 82 ? 6.098 0.701 1.804 1.00 87.44 82 ALA A C 1
ATOM 629 O O . ALA A 1 82 ? 7.188 0.320 1.372 1.00 87.44 82 ALA A O 1
ATOM 630 N N . SER A 1 83 ? 4.945 0.198 1.349 1.00 86.19 83 SER A N 1
ATOM 631 C CA . SER A 1 83 ? 4.858 -0.845 0.323 1.00 86.19 83 SER A CA 1
ATOM 632 C C . SER A 1 83 ? 5.383 -0.403 -1.048 1.00 86.19 83 SER A C 1
ATOM 634 O O . SER A 1 83 ? 5.751 -1.251 -1.860 1.00 86.19 83 SER A O 1
ATOM 636 N N . ALA A 1 84 ? 5.534 0.902 -1.302 1.00 83.25 84 ALA A N 1
ATOM 637 C CA . ALA A 1 84 ? 6.135 1.392 -2.541 1.00 83.25 84 ALA A CA 1
ATOM 638 C C . ALA A 1 84 ? 7.566 0.862 -2.742 1.00 83.25 84 ALA A C 1
ATOM 640 O O . ALA A 1 84 ? 7.963 0.567 -3.868 1.00 83.25 84 ALA A O 1
ATOM 641 N N . ILE A 1 85 ? 8.326 0.673 -1.657 1.00 85.81 85 ILE A N 1
ATOM 642 C CA . ILE A 1 85 ? 9.703 0.168 -1.711 1.00 85.81 85 ILE A CA 1
ATOM 643 C C . ILE A 1 85 ? 9.746 -1.247 -2.314 1.00 85.81 85 ILE A C 1
ATOM 645 O O . ILE A 1 85 ? 10.372 -1.415 -3.363 1.00 85.81 85 ILE A O 1
ATOM 649 N N . PRO A 1 86 ? 9.085 -2.274 -1.739 1.00 84.44 86 PRO A N 1
ATOM 650 C CA . PRO A 1 86 ? 9.088 -3.608 -2.330 1.00 84.44 86 PRO A CA 1
ATOM 651 C C . PRO A 1 86 ? 8.434 -3.645 -3.716 1.00 84.44 86 PRO A C 1
ATOM 653 O O . PRO A 1 86 ? 8.906 -4.396 -4.568 1.00 84.44 86 PRO A O 1
ATOM 656 N N . ILE A 1 87 ? 7.421 -2.812 -3.992 1.00 85.31 87 ILE A N 1
ATOM 657 C CA . ILE A 1 87 ? 6.803 -2.714 -5.326 1.00 85.31 87 ILE A CA 1
ATOM 658 C C . ILE A 1 87 ? 7.848 -2.336 -6.384 1.00 85.31 87 ILE A C 1
ATOM 660 O O . ILE A 1 87 ? 7.884 -2.948 -7.452 1.00 85.31 87 ILE A O 1
ATOM 664 N N . VAL A 1 88 ? 8.753 -1.399 -6.083 1.00 84.38 88 VAL A N 1
ATOM 665 C CA . VAL A 1 88 ? 9.831 -0.990 -7.001 1.00 84.38 88 VAL A CA 1
ATOM 666 C C . VAL A 1 88 ? 10.754 -2.155 -7.365 1.00 84.38 88 VAL A C 1
ATOM 668 O O . VAL A 1 88 ? 11.106 -2.322 -8.540 1.00 84.38 88 VAL A O 1
ATOM 671 N N . TYR A 1 89 ? 11.103 -2.990 -6.386 1.00 85.25 89 TYR A N 1
ATOM 672 C CA . TYR A 1 89 ? 11.965 -4.154 -6.594 1.00 85.25 89 TYR A CA 1
ATOM 673 C C . T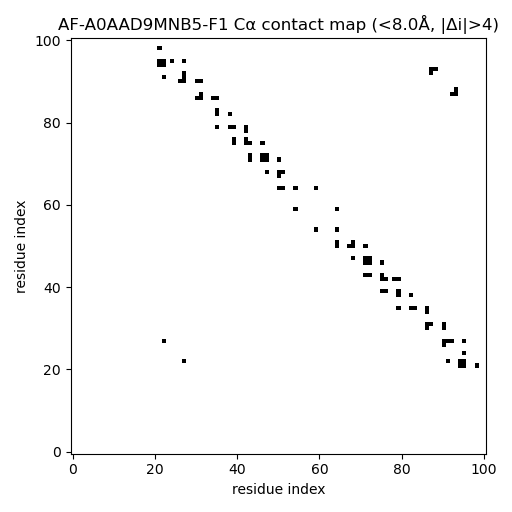YR A 1 89 ? 11.240 -5.303 -7.307 1.00 85.25 89 TYR A C 1
ATOM 675 O O . TYR A 1 89 ? 11.784 -5.864 -8.261 1.00 85.25 89 TYR A O 1
ATOM 683 N N . ILE A 1 90 ? 10.007 -5.623 -6.903 1.00 86.81 90 ILE A N 1
ATOM 684 C CA . ILE A 1 90 ? 9.195 -6.705 -7.485 1.00 86.81 90 ILE A CA 1
ATOM 685 C C . ILE A 1 90 ? 8.850 -6.395 -8.944 1.00 86.81 90 ILE A C 1
ATOM 687 O O . ILE A 1 90 ? 9.028 -7.239 -9.822 1.00 86.81 90 ILE A O 1
ATOM 691 N N . CYS A 1 91 ? 8.425 -5.165 -9.226 1.00 85.00 91 CYS A N 1
ATOM 692 C CA . CYS A 1 91 ? 8.063 -4.738 -10.574 1.00 85.00 91 CYS A CA 1
ATOM 693 C C . CYS A 1 91 ? 9.272 -4.395 -11.456 1.00 85.00 91 CYS A C 1
ATOM 695 O O . CYS A 1 91 ? 9.091 -4.022 -12.615 1.00 85.00 91 CYS A O 1
ATOM 697 N N . LYS A 1 92 ? 10.504 -4.517 -10.937 1.00 83.31 92 LYS A N 1
ATOM 698 C CA . LYS A 1 92 ? 11.757 -4.198 -11.640 1.00 83.31 92 LYS A CA 1
ATOM 699 C C . LYS A 1 92 ? 11.728 -2.841 -12.353 1.00 83.31 92 LYS A C 1
ATOM 701 O O . LYS A 1 92 ? 12.259 -2.706 -13.458 1.00 83.31 92 LYS A O 1
ATOM 706 N N . LEU A 1 93 ? 11.169 -1.818 -11.699 1.00 77.62 93 LEU A N 1
ATOM 707 C CA . LEU A 1 93 ? 11.137 -0.452 -12.237 1.00 77.62 93 LEU A CA 1
ATOM 708 C C . LEU A 1 93 ? 12.519 0.080 -12.676 1.00 77.62 93 LEU A C 1
ATOM 710 O O . LEU A 1 93 ? 12.574 0.724 -13.726 1.00 77.62 93 L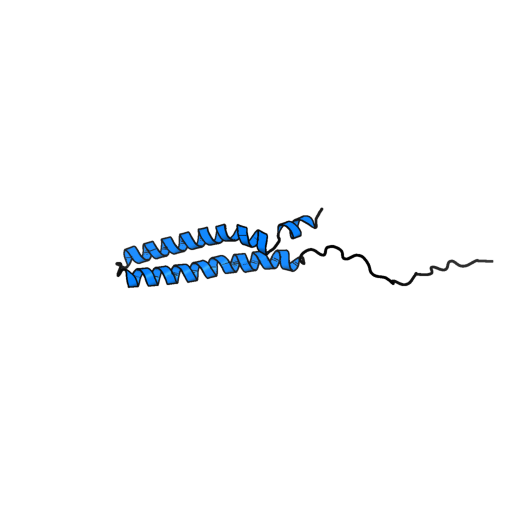EU A O 1
ATOM 714 N N . PRO A 1 94 ? 13.647 -0.234 -12.001 1.00 77.44 94 PRO A N 1
ATOM 715 C CA . PRO A 1 94 ? 14.971 0.186 -12.471 1.00 77.44 94 PRO A CA 1
ATOM 716 C C . PRO A 1 94 ? 15.322 -0.359 -13.865 1.00 77.44 94 PRO A C 1
ATOM 718 O O . PRO A 1 94 ? 15.891 0.346 -14.694 1.00 77.44 94 PRO A O 1
ATOM 721 N N . SER A 1 95 ? 14.927 -1.601 -14.170 1.00 76.44 95 SER A N 1
ATOM 722 C CA . SER A 1 95 ? 15.119 -2.204 -15.496 1.00 76.44 95 SER A CA 1
ATOM 723 C C . SER A 1 95 ? 14.189 -1.610 -16.560 1.00 76.44 95 SER A C 1
ATOM 725 O O . SER A 1 95 ? 14.491 -1.693 -17.749 1.00 76.44 95 SER A O 1
ATOM 727 N N . CYS A 1 96 ? 13.066 -1.019 -16.146 1.00 76.12 96 CYS A N 1
ATOM 728 C CA . CYS A 1 96 ? 12.141 -0.309 -17.024 1.00 76.12 96 CYS A CA 1
ATOM 729 C C . CYS A 1 96 ? 12.656 1.092 -17.389 1.00 76.12 96 CYS A C 1
ATOM 731 O O . CYS A 1 96 ? 12.562 1.479 -18.552 1.00 76.12 96 CYS A O 1
ATOM 733 N N . GLY A 1 97 ? 13.239 1.824 -16.431 1.00 71.94 97 GLY A N 1
ATOM 734 C CA . GLY A 1 97 ? 13.827 3.150 -16.665 1.00 71.94 97 GLY A CA 1
ATOM 735 C C . GLY A 1 97 ? 15.088 3.116 -17.536 1.00 71.94 97 GLY A C 1
ATOM 736 O O . GLY A 1 97 ? 15.302 4.005 -18.353 1.00 71.94 97 GLY A O 1
ATOM 737 N N . ASN A 1 98 ? 15.876 2.040 -17.450 1.00 69.88 98 ASN A N 1
ATOM 738 C CA . ASN A 1 98 ? 17.143 1.901 -18.177 1.00 69.88 98 ASN A CA 1
ATOM 739 C C . ASN A 1 98 ? 17.002 1.497 -19.664 1.00 69.88 98 ASN A C 1
ATOM 741 O O . ASN A 1 98 ? 17.977 1.095 -20.288 1.00 69.88 98 ASN A O 1
ATOM 745 N N . ARG A 1 99 ? 15.788 1.536 -20.230 1.00 61.12 99 ARG A N 1
ATOM 746 C CA . ARG A 1 99 ? 15.523 1.293 -21.663 1.00 61.12 99 ARG A CA 1
ATOM 747 C C . ARG A 1 99 ? 15.512 2.559 -22.523 1.00 61.12 99 ARG A C 1
ATOM 749 O O . ARG A 1 99 ? 15.387 2.440 -23.738 1.00 61.12 99 ARG A O 1
ATOM 756 N N . GLY A 1 100 ? 15.561 3.735 -21.898 1.00 54.66 100 GLY A N 1
ATOM 757 C CA . GLY A 1 100 ? 15.548 5.039 -22.569 1.00 54.66 100 GLY A CA 1
ATOM 758 C C . GLY A 1 100 ? 16.925 5.693 -22.746 1.00 54.66 100 GLY A C 1
ATOM 759 O O . GLY A 1 100 ? 16.968 6.834 -23.193 1.00 54.66 100 GLY A O 1
ATOM 760 N N . HIS A 1 101 ? 18.012 5.001 -22.389 1.00 42.66 101 HIS A N 1
ATOM 761 C CA . HIS A 1 101 ? 19.412 5.410 -22.571 1.00 42.66 101 HIS A CA 1
ATOM 762 C C . HIS A 1 101 ? 20.135 4.386 -23.451 1.00 42.66 101 HIS A C 1
ATOM 764 O O . HIS A 1 101 ? 21.087 4.795 -24.150 1.00 42.66 101 HIS A O 1
#

Solvent-accessible surface area (backbone atoms only — not comparable to full-atom values): 6085 Å² total; per-residue (Å²): 136,86,84,78,90,75,93,77,82,78,82,94,77,80,91,88,72,84,65,85,74,58,78,53,72,67,49,54,52,47,43,50,52,51,50,61,57,45,40,45,53,53,33,41,55,53,33,49,55,50,38,54,54,48,33,67,74,69,66,56,57,71,70,62,42,51,52,46,43,52,51,33,48,54,48,19,53,52,52,34,60,58,46,50,59,59,42,43,63,75,44,39,43,69,61,52,63,65,73,82,119

Mean predicted aligned error: 13.45 Å

pLDDT: mean 78.02, std 15.8, range [38.66, 93.06]

Radius of gyration: 27.71 Å; Cα contacts (8 Å, |Δi|>4): 53; chains: 1; bounding box: 41×24×100 Å

Organism: Prototheca wickerhamii (NCBI:txid3111)